Protein AF-A0A1H3YP25-F1 (afdb_monomer_lite)

Secondary structure (DSSP, 8-state):
----TT----------------EEEEEEEEEEESSHHHHHHHHHHHHHHHHHHHHHTT--TTTEEEEEEEEEEEEEEEEPTTS-EEEEEEEEEEEEEEEEEE---

Sequence (105 aa):
MIADKHTIQVKGIGRVSRTPDTIIIWMHVESCDTDYKRAVDSAAQQLNLIRANLGTIGFTKEDLKTTGFDIHARYDNIRQGDNTYKEVFIGYEVRHDLSLFSLRI

pLDDT: mean 87.81, std 10.49, range [41.38, 97.31]

Radius of gyration: 26.17 Å; chains: 1; bounding box: 56×62×62 Å

Organism: Selenomonas ruminantium (NCBI:txid971)

Foldseek 3Di:
DDDDPPDDDDDDDDDDDDDDQKDKDKDKQKAWDQDPVVRVVVSVVVVVVVQVVCVVVPDDPVQKDFPDKDKDFDWDWDQDPVRHTDTDTHGIMIMTMMMGMDSHD

Structure (mmCIF, N/CA/C/O backbone):
data_AF-A0A1H3YP25-F1
#
_entry.id   AF-A0A1H3YP25-F1
#
loop_
_atom_site.group_PDB
_atom_site.id
_atom_site.type_symbol
_atom_site.label_atom_id
_atom_site.label_alt_id
_atom_site.label_comp_id
_atom_site.label_asym_id
_atom_site.label_entity_id
_atom_site.label_seq_id
_atom_site.pdbx_PDB_ins_code
_atom_site.Cartn_x
_atom_site.Cartn_y
_atom_site.Cartn_z
_atom_site.occupancy
_atom_site.B_iso_or_equiv
_atom_site.auth_seq_id
_atom_site.auth_comp_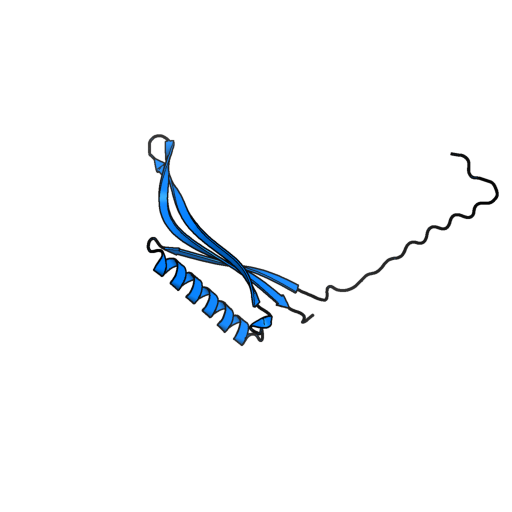id
_atom_site.auth_asym_id
_atom_site.auth_atom_id
_atom_site.pdbx_PDB_model_num
ATOM 1 N N . MET A 1 1 ? -8.141 45.235 36.465 1.00 41.38 1 MET A N 1
ATOM 2 C CA . MET A 1 1 ? -9.389 44.446 36.426 1.00 41.38 1 MET A CA 1
ATOM 3 C C . MET A 1 1 ? -9.941 44.424 37.837 1.00 41.38 1 MET A C 1
ATOM 5 O O . MET A 1 1 ? -9.241 43.966 38.729 1.00 41.38 1 MET A O 1
ATOM 9 N N . ILE A 1 2 ? -11.103 45.035 38.050 1.00 48.38 2 ILE A N 1
ATOM 10 C CA . ILE A 1 2 ? -11.751 45.165 39.360 1.00 48.38 2 ILE A CA 1
ATOM 11 C C . ILE A 1 2 ? -12.925 44.185 39.351 1.00 48.38 2 ILE A C 1
ATOM 13 O O . ILE A 1 2 ? -13.694 44.178 38.394 1.00 48.38 2 ILE A O 1
ATOM 17 N N . ALA A 1 3 ? -13.016 43.319 40.358 1.00 58.44 3 ALA A N 1
ATOM 18 C CA . ALA A 1 3 ? -14.136 42.399 40.510 1.00 58.44 3 ALA A CA 1
ATOM 19 C C . ALA A 1 3 ? -15.362 43.165 41.035 1.00 58.44 3 ALA A C 1
ATOM 21 O O . ALA A 1 3 ? -15.289 43.797 42.090 1.00 58.44 3 ALA A O 1
ATOM 22 N N . ASP A 1 4 ? -16.468 43.118 40.293 1.00 64.31 4 ASP A N 1
ATOM 23 C CA . ASP A 1 4 ? -17.745 43.727 40.671 1.00 64.31 4 ASP A CA 1
ATOM 24 C C . ASP A 1 4 ? -18.398 42.989 41.853 1.00 64.31 4 ASP A C 1
ATOM 26 O O . ASP A 1 4 ? -18.403 41.756 41.913 1.00 64.31 4 ASP A O 1
ATOM 30 N N . LYS A 1 5 ? -18.985 43.743 42.792 1.00 66.56 5 LYS A N 1
ATOM 31 C CA . LYS A 1 5 ? -19.372 43.296 44.152 1.00 66.56 5 LYS A CA 1
ATOM 32 C C . LYS A 1 5 ? -20.555 42.307 44.213 1.00 66.56 5 LYS A C 1
ATOM 34 O O . LYS A 1 5 ? -20.923 41.865 45.300 1.00 66.56 5 LYS A O 1
ATOM 39 N N . HIS A 1 6 ? -21.127 41.937 43.065 1.00 80.50 6 HIS A N 1
ATOM 40 C CA . HIS A 1 6 ? -22.285 41.041 42.935 1.00 80.50 6 HIS A CA 1
ATOM 41 C C . HIS A 1 6 ? -22.105 39.970 41.843 1.00 80.50 6 HIS A C 1
ATOM 43 O O . HIS A 1 6 ? -23.059 39.627 41.152 1.00 80.50 6 HIS A O 1
ATOM 49 N N . THR A 1 7 ? -20.892 39.433 41.665 1.00 77.75 7 THR A N 1
ATOM 50 C CA . THR A 1 7 ? -20.633 38.390 40.654 1.00 77.75 7 THR A CA 1
ATOM 51 C C . THR A 1 7 ? -20.099 37.115 41.298 1.00 77.75 7 THR A C 1
ATOM 53 O O . THR A 1 7 ? -19.051 37.129 41.939 1.00 77.75 7 THR A O 1
ATOM 56 N N . ILE A 1 8 ? -20.795 35.995 41.095 1.00 79.25 8 ILE A N 1
ATOM 57 C CA . ILE A 1 8 ? -20.306 34.660 41.457 1.00 79.25 8 ILE A CA 1
ATOM 58 C C . ILE A 1 8 ? -19.699 34.038 40.201 1.00 79.25 8 ILE A C 1
ATOM 60 O O . ILE A 1 8 ? -20.390 33.850 39.202 1.00 79.25 8 ILE A O 1
ATOM 64 N N . GLN A 1 9 ? -18.407 33.719 40.247 1.00 79.38 9 GLN A N 1
ATOM 65 C CA . GLN A 1 9 ? -17.726 32.996 39.177 1.00 79.38 9 GLN A CA 1
ATOM 66 C C . GLN A 1 9 ? -17.504 31.548 39.595 1.00 79.38 9 GLN A C 1
ATOM 68 O O . GLN A 1 9 ? -16.890 31.270 40.623 1.00 79.38 9 GLN A O 1
ATOM 73 N N . VAL A 1 10 ? -17.998 30.626 38.775 1.00 84.25 10 VAL A N 1
ATOM 74 C CA . VAL A 1 10 ? -17.836 29.188 38.979 1.00 84.25 10 VAL A CA 1
ATOM 75 C C . VAL A 1 10 ? -16.923 28.648 37.890 1.00 84.25 10 VAL A C 1
ATOM 77 O O . VAL A 1 10 ? -17.142 28.894 36.706 1.00 84.25 10 VAL A O 1
ATOM 80 N N . LYS A 1 11 ? -15.911 27.875 38.288 1.00 81.50 11 LYS A N 1
ATOM 81 C CA . LYS A 1 11 ? -15.076 27.105 37.367 1.00 81.50 11 LYS A CA 1
ATOM 82 C C . LYS A 1 11 ? -15.448 25.631 37.478 1.00 81.50 11 LYS A C 1
ATOM 84 O O . LYS A 1 11 ? -15.046 24.960 38.423 1.00 81.50 11 LYS A O 1
ATOM 89 N N . GLY A 1 12 ? -16.209 25.133 36.510 1.00 83.94 12 GLY A N 1
ATOM 90 C CA . GLY A 1 12 ? -16.434 23.699 36.345 1.00 83.94 12 GLY A CA 1
ATOM 91 C C . GLY A 1 12 ? -15.257 23.063 35.607 1.00 83.94 12 GLY A C 1
ATOM 92 O O . GLY A 1 12 ? -14.887 23.527 34.532 1.00 83.94 12 GLY A O 1
ATOM 93 N N . ILE A 1 13 ? -14.660 22.013 36.172 1.00 85.94 13 ILE A N 1
ATOM 94 C CA . ILE A 1 13 ? -13.648 21.196 35.491 1.00 85.94 13 ILE A CA 1
ATOM 95 C C . ILE A 1 13 ? -14.207 19.780 35.377 1.00 85.94 13 ILE A C 1
ATOM 97 O O . ILE A 1 13 ? -14.347 19.083 36.379 1.00 85.94 13 ILE A O 1
ATOM 101 N N . GLY A 1 14 ? -14.533 19.365 34.155 1.00 84.50 14 GLY A N 1
ATOM 102 C CA . GLY A 1 14 ? -14.911 17.989 33.841 1.00 84.50 14 GLY A CA 1
ATOM 103 C C . GLY A 1 14 ? -13.692 17.188 33.393 1.00 84.50 14 GLY A C 1
ATOM 104 O O . GLY A 1 14 ? -12.884 17.678 32.606 1.00 84.50 14 GLY A O 1
ATOM 105 N N . ARG A 1 15 ? -13.561 15.951 33.878 1.00 84.31 15 ARG A N 1
ATOM 106 C CA . ARG A 1 15 ? -12.540 15.001 33.425 1.00 84.31 15 ARG A CA 1
ATOM 107 C C . ARG A 1 15 ? -13.225 13.718 32.982 1.00 84.31 15 ARG A C 1
ATOM 109 O O . ARG A 1 15 ? -13.975 13.130 33.753 1.00 84.31 15 ARG A O 1
ATOM 116 N N . VAL A 1 16 ? -12.943 13.288 31.758 1.00 86.25 16 VAL A N 1
ATOM 117 C CA . VAL A 1 16 ? -13.430 12.023 31.197 1.00 86.25 16 VAL A CA 1
ATOM 118 C C . VAL A 1 16 ? -12.223 11.175 30.824 1.00 86.25 16 VAL A C 1
ATOM 120 O O . VAL A 1 16 ? -11.227 11.691 30.321 1.00 86.25 16 VAL A O 1
ATOM 123 N N . SER A 1 17 ? -12.306 9.880 31.114 1.00 86.75 17 SER A N 1
ATOM 124 C CA . SER A 1 17 ? -11.317 8.876 30.731 1.00 86.75 17 SER A CA 1
ATOM 125 C C . SER A 1 17 ? -12.054 7.665 30.173 1.00 86.75 17 SER A C 1
ATOM 127 O O . SER A 1 17 ? -13.063 7.250 30.745 1.00 86.75 17 SER A O 1
ATOM 129 N N . ARG A 1 18 ? -11.559 7.108 29.067 1.00 85.06 18 ARG A N 1
ATOM 130 C CA . ARG A 1 18 ? -12.050 5.866 28.465 1.00 85.06 18 ARG A CA 1
ATOM 131 C C . ARG A 1 18 ? -10.864 5.101 27.893 1.00 85.06 18 ARG A C 1
ATOM 133 O O . ARG A 1 18 ? -9.912 5.711 27.409 1.00 85.06 18 ARG A O 1
ATOM 140 N N . THR A 1 19 ? -10.923 3.778 27.948 1.00 84.31 19 THR A N 1
ATOM 141 C CA . THR A 1 19 ? -10.004 2.926 27.194 1.00 84.31 19 THR A CA 1
ATOM 142 C C . THR A 1 19 ? -10.260 3.108 25.694 1.00 84.31 19 THR A C 1
ATOM 144 O O . THR A 1 19 ? -11.427 3.218 25.305 1.00 84.31 19 THR A O 1
ATOM 147 N N . PRO A 1 20 ? -9.213 3.162 24.848 1.00 82.81 20 PRO A N 1
ATOM 148 C CA . PRO A 1 20 ? -9.389 3.125 23.401 1.00 82.81 20 PRO A CA 1
ATOM 149 C C . PRO A 1 20 ? -10.226 1.907 23.002 1.00 82.81 20 PRO A C 1
ATOM 151 O O . PRO A 1 20 ? -9.999 0.815 23.513 1.00 82.81 20 PRO A O 1
ATOM 154 N N . ASP A 1 21 ? -11.193 2.111 22.117 1.00 85.00 21 ASP A N 1
ATOM 155 C CA . ASP A 1 21 ? -12.160 1.097 21.674 1.00 85.00 21 ASP A CA 1
ATOM 156 C C . ASP A 1 21 ? -11.941 0.669 20.212 1.00 85.00 21 ASP A C 1
ATOM 158 O O . ASP A 1 21 ? -12.667 -0.172 19.690 1.00 85.00 21 ASP A O 1
ATOM 162 N N . THR A 1 22 ? -10.939 1.248 19.540 1.00 82.62 22 THR A N 1
ATOM 163 C CA . THR A 1 22 ? -10.668 1.025 18.117 1.00 82.62 22 THR A CA 1
ATOM 164 C C . THR A 1 22 ? -9.165 1.029 17.842 1.00 82.62 22 THR A C 1
ATOM 166 O O . THR A 1 22 ? -8.443 1.907 18.319 1.00 82.62 22 THR A O 1
ATOM 169 N N . ILE A 1 23 ? -8.700 0.091 17.011 1.00 85.75 23 ILE A N 1
ATOM 170 C CA . ILE A 1 23 ? -7.360 0.113 16.405 1.00 85.75 23 ILE A CA 1
ATOM 171 C C . ILE A 1 23 ? -7.505 0.270 14.889 1.00 85.75 23 ILE A C 1
ATOM 173 O O . ILE A 1 23 ? -8.319 -0.406 14.258 1.00 85.75 23 ILE A O 1
ATOM 177 N N . ILE A 1 24 ? -6.681 1.142 14.305 1.00 89.44 24 ILE A N 1
ATOM 178 C CA . ILE A 1 24 ? -6.535 1.296 12.854 1.00 89.44 24 ILE A CA 1
ATOM 179 C C . ILE A 1 24 ? -5.072 1.044 12.501 1.00 89.44 24 ILE A C 1
ATOM 181 O O . ILE A 1 24 ? -4.185 1.701 13.046 1.00 89.44 24 ILE A O 1
ATOM 185 N N . ILE A 1 25 ? -4.823 0.108 11.587 1.00 90.69 25 ILE A N 1
ATOM 186 C CA . ILE A 1 25 ? -3.480 -0.193 11.081 1.00 90.69 25 ILE A CA 1
ATOM 187 C C . ILE A 1 25 ? -3.370 0.326 9.652 1.00 90.69 25 ILE A C 1
ATOM 189 O O . ILE A 1 25 ? -4.170 -0.044 8.796 1.00 90.69 25 ILE A O 1
ATOM 193 N N . TRP A 1 26 ? -2.361 1.153 9.397 1.00 92.31 26 TRP A N 1
ATOM 194 C CA . TRP A 1 26 ? -2.019 1.647 8.066 1.00 92.31 26 TRP A CA 1
ATOM 195 C C . TRP A 1 26 ? -0.869 0.824 7.498 1.00 92.31 26 TRP A C 1
ATOM 197 O O . TRP A 1 26 ? 0.128 0.596 8.182 1.00 92.31 26 TRP A O 1
ATOM 207 N N . MET A 1 27 ? -1.001 0.379 6.256 1.00 93.00 27 MET A N 1
ATOM 208 C CA . MET A 1 27 ? 0.028 -0.393 5.561 1.00 93.00 27 MET A CA 1
ATOM 209 C C . MET A 1 27 ? 0.025 -0.036 4.078 1.00 93.00 27 MET A C 1
ATOM 211 O O . MET A 1 27 ? -0.980 0.440 3.560 1.00 93.00 27 MET A O 1
ATOM 215 N N . HIS A 1 28 ? 1.136 -0.273 3.393 1.00 92.88 28 HIS A N 1
ATOM 216 C CA . HIS A 1 28 ? 1.213 -0.132 1.945 1.00 92.88 28 HIS A CA 1
ATOM 217 C C . HIS A 1 28 ? 1.813 -1.390 1.325 1.00 92.88 28 HIS A C 1
ATOM 219 O O . HIS A 1 28 ? 2.598 -2.096 1.958 1.00 92.88 28 HIS A O 1
ATOM 225 N N . VAL A 1 29 ? 1.399 -1.676 0.096 1.00 93.56 29 VAL A N 1
ATOM 226 C CA . VAL A 1 29 ? 1.940 -2.741 -0.750 1.00 93.56 29 VAL A CA 1
ATOM 227 C C . VAL A 1 29 ? 2.621 -2.072 -1.923 1.00 93.56 29 VAL A C 1
ATOM 229 O O . VAL A 1 29 ? 1.983 -1.276 -2.610 1.00 93.56 29 VAL A O 1
ATOM 232 N N . GLU A 1 30 ? 3.888 -2.396 -2.142 1.00 94.62 30 GLU A N 1
ATOM 233 C CA . GLU A 1 30 ? 4.701 -1.810 -3.200 1.00 94.62 30 GLU A CA 1
ATOM 234 C C . GLU A 1 30 ? 5.309 -2.902 -4.077 1.00 94.62 30 GLU A C 1
ATOM 236 O O . GLU A 1 30 ? 5.756 -3.949 -3.604 1.00 94.62 30 GLU A O 1
ATOM 241 N N . SER A 1 31 ? 5.351 -2.645 -5.378 1.00 96.00 31 SER A N 1
ATOM 242 C CA . SER A 1 31 ? 6.076 -3.478 -6.334 1.00 96.00 31 SER A CA 1
ATOM 243 C C . SER A 1 31 ? 6.707 -2.607 -7.405 1.00 96.00 31 SER A C 1
ATOM 245 O O . SER A 1 31 ? 6.076 -1.651 -7.849 1.00 96.00 31 SER A O 1
ATOM 247 N N . CYS A 1 32 ? 7.901 -2.968 -7.862 1.00 95.75 32 CYS A N 1
ATOM 248 C CA . CYS A 1 32 ? 8.591 -2.262 -8.931 1.00 95.75 32 CYS A CA 1
ATOM 249 C C . CYS A 1 32 ? 9.031 -3.249 -10.013 1.00 95.75 32 CYS A C 1
ATOM 251 O O . CYS A 1 32 ? 9.668 -4.256 -9.703 1.00 95.75 32 CYS A O 1
ATOM 253 N N . ASP A 1 33 ? 8.715 -2.948 -11.270 1.00 97.19 33 ASP A N 1
ATOM 254 C CA . ASP A 1 33 ? 9.210 -3.687 -12.436 1.00 97.19 33 ASP A CA 1
ATOM 255 C C . ASP A 1 33 ? 9.412 -2.727 -13.615 1.00 97.19 33 ASP A C 1
ATOM 257 O O . ASP A 1 33 ? 8.680 -1.753 -13.787 1.00 97.19 33 ASP A O 1
ATOM 261 N N . THR A 1 34 ? 10.418 -2.994 -14.443 1.00 95.88 34 THR A N 1
ATOM 262 C CA . THR A 1 34 ? 10.643 -2.287 -15.712 1.00 95.88 34 THR A CA 1
ATOM 263 C C . THR A 1 34 ? 9.480 -2.426 -16.696 1.00 95.88 34 THR A C 1
ATOM 265 O O . THR A 1 34 ? 9.239 -1.521 -17.493 1.00 95.88 34 THR A O 1
ATOM 268 N N . ASP A 1 35 ? 8.749 -3.541 -16.637 1.00 96.56 35 ASP A N 1
ATOM 269 C CA . ASP A 1 35 ? 7.512 -3.768 -17.369 1.00 96.56 35 ASP A CA 1
ATOM 270 C C . ASP A 1 35 ? 6.324 -3.309 -16.516 1.00 96.56 35 ASP A C 1
ATOM 272 O O . ASP A 1 35 ? 6.032 -3.857 -15.451 1.00 96.56 35 ASP A O 1
ATOM 276 N N . TYR A 1 36 ? 5.609 -2.306 -17.021 1.00 94.56 36 TYR A N 1
ATOM 277 C CA . TYR A 1 36 ? 4.452 -1.717 -16.352 1.00 94.56 36 TYR A CA 1
ATOM 278 C C . TYR A 1 36 ? 3.404 -2.759 -15.941 1.00 94.56 36 TYR A C 1
ATOM 280 O O . TYR A 1 36 ? 2.881 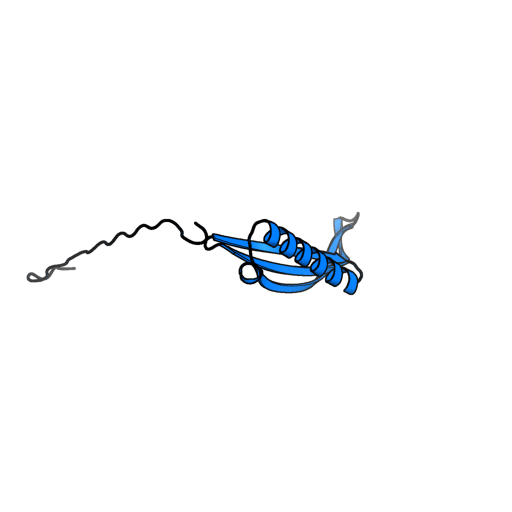-2.724 -14.827 1.00 94.56 36 TYR A O 1
ATOM 288 N N . LYS A 1 37 ? 3.084 -3.701 -16.835 1.00 95.81 37 LYS A N 1
ATOM 289 C CA . LYS A 1 37 ? 2.045 -4.695 -16.576 1.00 95.81 37 LYS A CA 1
ATOM 290 C C . LYS A 1 37 ? 2.489 -5.660 -15.485 1.00 95.81 37 LYS A C 1
ATOM 292 O O . LYS A 1 37 ? 1.695 -5.975 -14.605 1.00 95.81 37 LYS A O 1
ATOM 297 N N . ARG A 1 38 ? 3.755 -6.082 -15.503 1.00 96.88 38 ARG A N 1
ATOM 298 C CA . ARG A 1 38 ? 4.305 -6.940 -14.444 1.00 96.88 38 ARG A CA 1
ATOM 299 C C . ARG A 1 38 ? 4.305 -6.255 -13.086 1.00 96.88 38 ARG A C 1
ATOM 301 O O . ARG A 1 38 ? 3.982 -6.915 -12.101 1.00 96.88 38 ARG A O 1
ATOM 308 N N . ALA A 1 39 ? 4.608 -4.958 -13.031 1.00 96.00 39 ALA A N 1
ATOM 309 C CA . ALA A 1 39 ? 4.519 -4.192 -11.792 1.00 96.00 39 ALA A CA 1
ATOM 310 C C . ALA A 1 39 ? 3.081 -4.226 -11.242 1.00 96.00 39 ALA A C 1
ATOM 312 O O . ALA A 1 39 ? 2.856 -4.631 -10.106 1.00 96.00 39 ALA A O 1
ATOM 313 N N . VAL A 1 40 ? 2.084 -3.917 -12.076 1.00 94.75 40 VAL A N 1
ATOM 314 C CA . VAL A 1 40 ? 0.669 -3.936 -11.662 1.00 94.75 40 VAL A CA 1
ATOM 315 C C . VAL A 1 40 ? 0.213 -5.334 -11.234 1.00 94.75 40 VAL A C 1
ATOM 317 O O . VAL A 1 40 ? -0.417 -5.484 -10.185 1.00 94.75 40 VAL A O 1
ATOM 320 N N . ASP A 1 41 ? 0.555 -6.364 -12.007 1.00 96.44 41 ASP A N 1
ATOM 321 C CA . ASP A 1 41 ? 0.175 -7.745 -11.710 1.00 96.44 41 ASP A CA 1
ATOM 322 C C . ASP A 1 41 ? 0.819 -8.231 -10.395 1.00 96.44 41 ASP A C 1
ATOM 324 O O . ASP A 1 41 ? 0.159 -8.897 -9.594 1.00 96.44 41 ASP A O 1
ATOM 328 N N . SER A 1 42 ? 2.075 -7.853 -10.128 1.00 95.88 42 SER A N 1
ATOM 329 C CA . SER A 1 42 ? 2.789 -8.179 -8.885 1.00 95.88 42 SER A CA 1
ATOM 330 C C . SER A 1 42 ? 2.145 -7.517 -7.666 1.00 95.88 42 SER A C 1
ATOM 332 O O . SER A 1 42 ? 1.821 -8.203 -6.692 1.00 95.88 42 SER A O 1
ATOM 334 N N . ALA A 1 43 ? 1.867 -6.210 -7.728 1.00 94.38 43 ALA A N 1
ATOM 335 C CA . ALA A 1 43 ? 1.148 -5.498 -6.672 1.00 94.38 43 ALA A CA 1
ATOM 336 C C . ALA A 1 43 ? -0.223 -6.130 -6.379 1.00 94.38 43 ALA A C 1
ATOM 338 O O . ALA A 1 43 ? -0.576 -6.359 -5.217 1.00 94.38 43 ALA A O 1
ATOM 339 N N . ALA A 1 44 ? -0.981 -6.482 -7.422 1.00 93.25 44 ALA A N 1
ATOM 340 C CA . ALA A 1 44 ? -2.284 -7.125 -7.277 1.00 93.25 44 ALA A CA 1
ATOM 341 C C . ALA A 1 44 ? -2.182 -8.516 -6.624 1.00 93.25 44 ALA A C 1
ATOM 343 O O . ALA A 1 44 ? -3.005 -8.868 -5.773 1.00 93.25 44 ALA A O 1
ATOM 344 N N . GLN A 1 45 ? -1.168 -9.309 -6.983 1.00 95.88 45 GLN A N 1
ATOM 345 C CA . GLN A 1 45 ? -0.906 -10.607 -6.356 1.00 95.88 45 GLN A CA 1
ATOM 346 C C . GLN A 1 45 ? -0.568 -10.459 -4.870 1.00 95.88 45 GLN A C 1
ATOM 348 O O . GLN A 1 45 ? -1.165 -11.147 -4.039 1.00 95.88 45 GLN A O 1
ATOM 353 N N . GLN A 1 46 ? 0.326 -9.533 -4.518 1.00 94.00 46 GLN A N 1
ATOM 354 C CA . GLN A 1 46 ? 0.690 -9.261 -3.125 1.00 94.00 46 GLN A CA 1
ATOM 355 C C . GLN A 1 46 ? -0.519 -8.799 -2.299 1.00 94.00 46 GLN A C 1
ATOM 357 O O . GLN A 1 46 ? -0.755 -9.305 -1.199 1.00 94.00 46 GLN A O 1
ATOM 362 N N . LEU A 1 47 ? -1.347 -7.908 -2.853 1.00 92.50 47 LEU A N 1
ATOM 363 C CA . LEU A 1 47 ? -2.586 -7.461 -2.217 1.00 92.50 47 LEU A CA 1
ATOM 364 C C . LEU A 1 47 ? -3.557 -8.626 -1.966 1.00 92.50 47 LEU A C 1
ATOM 366 O O . LEU A 1 47 ? -4.176 -8.708 -0.902 1.00 92.50 47 LEU A O 1
ATOM 370 N N . ASN A 1 48 ? -3.686 -9.547 -2.923 1.00 92.44 48 ASN A N 1
ATOM 371 C CA . ASN A 1 48 ? -4.531 -10.729 -2.768 1.00 92.44 48 ASN A CA 1
ATOM 372 C C . ASN A 1 48 ? -4.001 -11.689 -1.694 1.00 92.44 48 ASN A C 1
ATOM 374 O O . ASN A 1 48 ? -4.805 -12.235 -0.937 1.00 92.44 48 ASN A O 1
ATOM 378 N N . LEU A 1 49 ? -2.680 -11.852 -1.573 1.00 93.06 49 LEU A N 1
ATOM 379 C CA . LEU A 1 49 ? -2.071 -12.644 -0.499 1.00 93.06 49 LEU A CA 1
ATOM 380 C C . LEU A 1 49 ? -2.350 -12.036 0.877 1.00 93.06 49 LEU A C 1
ATOM 382 O O . LEU A 1 49 ? -2.737 -12.756 1.795 1.00 93.06 49 LEU A O 1
ATOM 386 N N . ILE A 1 50 ? -2.232 -10.712 1.017 1.00 91.50 50 ILE A N 1
ATOM 387 C CA . ILE A 1 50 ? -2.574 -10.014 2.264 1.00 91.50 50 ILE A CA 1
ATOM 388 C C . ILE A 1 50 ? -4.047 -10.229 2.609 1.00 91.50 50 ILE A C 1
ATOM 390 O O . ILE A 1 50 ? -4.361 -10.615 3.731 1.00 91.50 50 ILE A O 1
ATOM 394 N N . ARG A 1 51 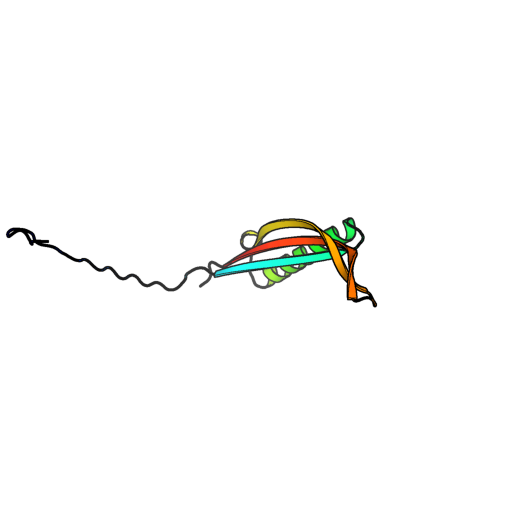? -4.955 -10.058 1.643 1.00 89.94 51 ARG A N 1
ATOM 395 C CA . ARG A 1 51 ? -6.393 -10.307 1.843 1.00 89.94 51 ARG A CA 1
ATOM 396 C C . ARG A 1 51 ? -6.678 -11.743 2.280 1.00 89.94 51 ARG A C 1
ATOM 398 O O . ARG A 1 51 ? -7.475 -11.946 3.191 1.00 89.94 51 ARG A O 1
ATOM 405 N N . ALA A 1 52 ? -6.031 -12.724 1.655 1.00 91.38 52 ALA A N 1
ATOM 406 C CA . ALA A 1 52 ? -6.192 -14.129 2.012 1.00 91.38 52 ALA A CA 1
ATOM 407 C C . ALA A 1 52 ? -5.695 -14.407 3.440 1.00 91.38 52 ALA A C 1
ATOM 409 O O . ALA A 1 52 ? -6.420 -15.008 4.230 1.00 91.38 52 ALA A O 1
ATOM 410 N N . ASN A 1 53 ? -4.507 -13.910 3.792 1.00 91.69 53 ASN A N 1
ATOM 411 C CA . ASN A 1 53 ? -3.906 -14.101 5.113 1.00 91.69 53 ASN A CA 1
ATOM 412 C C . ASN A 1 53 ? -4.681 -13.383 6.225 1.00 91.69 53 ASN A C 1
ATOM 414 O O . ASN A 1 53 ? -4.837 -13.925 7.311 1.00 91.69 53 ASN A O 1
ATOM 418 N N . LEU A 1 54 ? -5.210 -12.186 5.967 1.00 90.19 54 LEU A N 1
ATOM 419 C CA . LEU A 1 54 ? -6.079 -11.493 6.921 1.00 90.19 54 LEU A CA 1
ATOM 420 C C . LEU A 1 54 ? -7.401 -12.253 7.130 1.00 90.19 54 LEU A C 1
ATOM 422 O O . LEU A 1 54 ? -7.899 -12.329 8.253 1.00 90.19 54 LEU A O 1
ATOM 426 N N . GLY A 1 55 ? -7.912 -12.894 6.074 1.00 88.69 55 GLY A N 1
ATOM 427 C CA . GLY A 1 55 ? -9.063 -13.791 6.148 1.00 88.69 55 GLY A CA 1
ATOM 428 C C . GLY A 1 55 ? -8.866 -14.970 7.104 1.00 88.69 55 GLY A C 1
ATOM 429 O O . GLY A 1 55 ? -9.788 -15.320 7.839 1.00 88.69 55 GLY A O 1
ATOM 430 N N . THR A 1 56 ? -7.669 -15.566 7.151 1.00 90.25 56 THR A N 1
ATOM 431 C CA . THR A 1 56 ? -7.404 -16.733 8.018 1.00 90.25 56 THR A CA 1
ATOM 432 C C . THR A 1 56 ? -7.356 -16.385 9.504 1.00 90.25 56 THR A C 1
ATOM 434 O O . THR A 1 56 ? -7.676 -17.230 10.337 1.00 90.25 56 THR A O 1
ATOM 437 N N . ILE A 1 57 ? -7.011 -15.142 9.845 1.00 89.25 57 ILE A N 1
ATOM 438 C CA . ILE A 1 57 ? -6.989 -14.639 11.228 1.00 89.25 57 ILE A CA 1
ATOM 439 C C . ILE A 1 57 ? -8.310 -13.968 11.647 1.00 89.25 57 ILE A C 1
ATOM 441 O O . ILE A 1 57 ? -8.410 -13.429 12.748 1.00 89.25 57 ILE A O 1
ATOM 445 N N . GLY A 1 58 ? -9.344 -14.037 10.800 1.00 87.00 58 GLY A N 1
ATOM 446 C CA . GLY A 1 58 ? -10.707 -13.624 11.136 1.00 87.00 58 GLY A CA 1
ATOM 447 C C . GLY A 1 58 ? -11.059 -12.173 10.809 1.00 87.00 58 GLY A C 1
ATOM 448 O O . GLY A 1 58 ? -12.102 -11.709 11.275 1.00 87.00 58 GLY A O 1
ATOM 449 N N . PHE A 1 59 ? -10.234 -11.474 10.022 1.00 88.38 59 PHE A N 1
ATOM 450 C CA . PHE A 1 59 ? -10.639 -10.219 9.391 1.00 88.38 59 PHE A CA 1
ATOM 451 C C . PHE A 1 59 ? -11.435 -10.498 8.122 1.00 88.38 59 PHE A C 1
ATOM 453 O O . PHE A 1 59 ? -11.170 -11.432 7.366 1.00 88.38 59 PHE A O 1
ATOM 460 N N . THR A 1 60 ? -12.425 -9.659 7.885 1.00 86.12 60 THR A N 1
ATOM 461 C CA . THR A 1 60 ? -13.300 -9.716 6.723 1.00 86.12 60 THR A CA 1
ATOM 462 C C . THR A 1 60 ? -12.807 -8.773 5.627 1.00 86.12 60 THR A C 1
ATOM 464 O O . THR A 1 60 ? -11.875 -7.986 5.819 1.00 86.12 60 THR A O 1
ATOM 467 N N . LYS A 1 61 ? -13.417 -8.838 4.438 1.00 81.94 61 LYS A N 1
ATOM 468 C CA . LYS A 1 61 ? -13.074 -7.902 3.354 1.00 81.94 61 LYS A CA 1
ATOM 469 C C . LYS A 1 61 ? -13.455 -6.468 3.710 1.00 81.94 61 LYS A C 1
ATOM 471 O O . LYS A 1 61 ? -12.833 -5.539 3.212 1.00 81.94 61 LYS A O 1
ATOM 476 N N . GLU A 1 62 ? -14.466 -6.299 4.550 1.00 84.75 62 GLU A N 1
ATOM 477 C CA . GLU A 1 62 ? -14.988 -5.017 5.003 1.00 84.75 62 GLU A CA 1
ATOM 478 C C . GLU A 1 62 ? -14.021 -4.308 5.967 1.00 84.75 62 GLU A C 1
ATOM 480 O O . GLU A 1 62 ? -13.999 -3.074 6.021 1.00 84.75 62 GLU A O 1
ATOM 485 N N . ASP A 1 63 ? -13.191 -5.080 6.678 1.00 88.06 63 ASP A N 1
ATOM 486 C CA . ASP A 1 63 ? -12.204 -4.562 7.629 1.00 88.06 63 ASP A CA 1
ATOM 487 C C . ASP A 1 63 ? -10.990 -3.937 6.921 1.00 88.06 63 ASP A C 1
ATOM 489 O O . ASP A 1 63 ? -10.411 -2.978 7.435 1.00 88.06 63 ASP A O 1
ATOM 493 N N . LEU A 1 64 ? -10.613 -4.442 5.737 1.00 90.81 64 LEU A N 1
ATOM 494 C CA . LEU A 1 64 ? -9.468 -3.963 4.956 1.00 90.81 64 LEU A CA 1
ATOM 495 C C . LEU A 1 64 ? -9.910 -3.051 3.804 1.00 90.81 64 LEU A C 1
ATOM 497 O O . LEU A 1 64 ? -10.451 -3.504 2.795 1.00 90.81 64 LEU A O 1
ATOM 501 N N . LYS A 1 65 ? -9.576 -1.765 3.892 1.00 90.94 65 LYS A N 1
ATOM 502 C CA . LYS A 1 65 ? -9.902 -0.762 2.873 1.00 90.94 65 LYS A CA 1
ATOM 503 C C . LYS A 1 65 ? -8.660 -0.306 2.130 1.00 90.94 65 LYS A C 1
ATOM 505 O O . LYS A 1 65 ? -7.656 0.019 2.753 1.00 90.94 65 LYS A O 1
ATOM 510 N N . THR A 1 66 ? -8.754 -0.203 0.808 1.00 91.12 66 THR A N 1
ATOM 511 C CA . THR A 1 66 ? -7.751 0.491 -0.008 1.00 91.12 66 THR A CA 1
ATOM 512 C C . THR A 1 66 ? -8.023 1.989 0.043 1.00 91.12 66 THR A C 1
ATOM 514 O O . THR A 1 66 ? -9.108 2.433 -0.325 1.00 91.12 66 THR A O 1
ATOM 517 N N . THR A 1 67 ? -7.058 2.754 0.541 1.00 92.31 67 THR A N 1
ATOM 518 C CA . THR A 1 67 ? -7.154 4.206 0.741 1.00 92.31 67 THR A CA 1
ATOM 519 C C . THR A 1 67 ? -6.414 4.993 -0.328 1.00 92.31 67 THR A C 1
ATOM 521 O O . THR A 1 67 ? -6.705 6.169 -0.518 1.00 92.31 67 THR A O 1
ATOM 524 N N . GLY A 1 68 ? -5.480 4.354 -1.030 1.00 91.12 68 GLY A N 1
ATOM 525 C CA . GLY A 1 68 ? -4.681 4.977 -2.075 1.00 91.12 68 GLY A CA 1
ATOM 526 C C . GLY A 1 68 ? -4.219 3.953 -3.100 1.00 91.12 68 GLY A C 1
ATOM 527 O O . GLY A 1 68 ? -4.016 2.778 -2.784 1.00 91.12 68 GLY A O 1
ATOM 528 N N . PHE A 1 69 ? -4.090 4.409 -4.337 1.00 93.19 69 PHE A N 1
ATOM 529 C CA . PHE A 1 69 ? -3.458 3.671 -5.415 1.00 93.19 69 PHE A CA 1
ATOM 530 C C . PHE A 1 69 ? -2.684 4.657 -6.271 1.00 93.19 69 PHE A C 1
ATOM 532 O O . PHE A 1 69 ? -3.272 5.613 -6.777 1.00 93.19 69 PHE A O 1
ATOM 539 N N . ASP A 1 70 ? -1.391 4.409 -6.419 1.00 94.81 70 ASP A N 1
ATOM 540 C CA . ASP A 1 70 ? -0.497 5.245 -7.203 1.00 94.81 70 ASP A CA 1
ATOM 541 C C . ASP A 1 70 ? 0.423 4.378 -8.059 1.00 94.81 70 ASP A C 1
ATOM 543 O O . ASP A 1 70 ? 0.813 3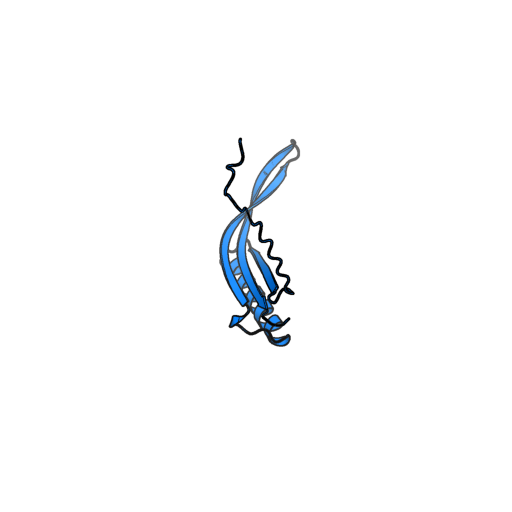.275 -7.663 1.00 94.81 70 ASP A O 1
ATOM 547 N N . ILE A 1 71 ? 0.744 4.878 -9.250 1.00 95.31 71 ILE A N 1
ATOM 548 C CA . ILE A 1 71 ? 1.772 4.298 -10.105 1.00 95.31 71 ILE A CA 1
ATOM 549 C C . ILE A 1 71 ? 2.644 5.428 -10.623 1.00 95.31 71 ILE A C 1
ATOM 551 O O . ILE A 1 71 ? 2.144 6.342 -11.281 1.00 95.31 71 ILE A O 1
ATOM 555 N N . HIS A 1 72 ? 3.951 5.315 -10.422 1.00 95.25 72 HIS A N 1
ATOM 556 C CA . HIS A 1 72 ? 4.903 6.296 -10.921 1.00 95.25 72 HIS A CA 1
ATOM 557 C C . HIS A 1 72 ? 6.165 5.639 -11.484 1.00 95.25 72 HIS A C 1
ATO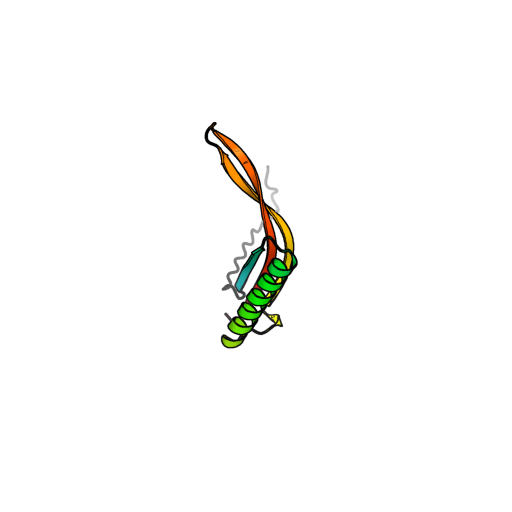M 559 O O . HIS A 1 72 ? 6.544 4.521 -11.134 1.00 95.25 72 HIS A O 1
ATOM 565 N N . ALA A 1 73 ? 6.819 6.339 -12.412 1.00 95.62 73 ALA A N 1
ATOM 566 C CA . ALA A 1 73 ? 8.133 5.943 -12.898 1.00 95.62 73 ALA A CA 1
ATOM 567 C C . ALA A 1 73 ? 9.167 6.200 -11.797 1.00 95.62 73 ALA A C 1
ATOM 569 O O . ALA A 1 73 ? 9.274 7.314 -11.283 1.00 95.62 73 ALA A O 1
ATOM 570 N N . ARG A 1 74 ? 9.933 5.169 -11.449 1.00 95.88 74 ARG A N 1
ATOM 571 C CA . ARG A 1 74 ? 10.975 5.212 -10.433 1.00 95.88 74 ARG A CA 1
ATOM 572 C C . ARG A 1 74 ? 12.343 5.335 -11.092 1.00 95.88 74 ARG A C 1
ATOM 574 O O . ARG A 1 74 ? 12.678 4.618 -12.041 1.00 95.88 74 ARG A O 1
ATOM 581 N N . TYR A 1 75 ? 13.136 6.246 -10.549 1.00 94.94 75 TYR A N 1
ATOM 582 C CA . TYR A 1 75 ? 14.509 6.508 -10.953 1.00 94.94 75 TYR A CA 1
ATOM 583 C C . TYR A 1 75 ? 15.423 6.316 -9.743 1.00 94.94 75 TYR A C 1
ATOM 585 O O . TYR A 1 75 ? 15.014 6.582 -8.613 1.00 94.94 75 TYR A O 1
ATOM 593 N N . ASP A 1 76 ? 16.644 5.847 -9.978 1.00 92.81 76 ASP A N 1
ATOM 594 C CA . ASP A 1 76 ? 17.681 5.744 -8.952 1.00 92.81 76 ASP A CA 1
ATOM 595 C C . ASP A 1 76 ? 18.862 6.657 -9.272 1.00 92.81 76 ASP A C 1
ATOM 597 O O . ASP A 1 76 ? 19.160 6.929 -10.438 1.00 92.81 76 ASP A O 1
ATOM 601 N N . ASN A 1 77 ? 19.549 7.108 -8.228 1.00 91.38 77 ASN A N 1
ATOM 602 C CA . ASN A 1 77 ? 20.695 7.996 -8.327 1.00 91.38 77 ASN A CA 1
ATOM 603 C C . ASN A 1 77 ? 21.991 7.195 -8.257 1.00 91.38 77 ASN A C 1
ATOM 605 O O . ASN A 1 77 ? 22.500 6.880 -7.181 1.00 91.38 77 ASN A O 1
ATOM 609 N N . ILE A 1 78 ? 22.571 6.909 -9.420 1.00 89.12 78 ILE A N 1
ATOM 610 C CA . ILE A 1 78 ? 23.837 6.182 -9.500 1.00 89.12 78 ILE A CA 1
ATOM 611 C C . ILE A 1 78 ? 24.993 7.181 -9.436 1.00 89.12 78 ILE A C 1
ATOM 613 O O . ILE A 1 78 ? 25.096 8.089 -10.266 1.00 89.12 78 ILE A O 1
ATOM 617 N N . ARG A 1 79 ? 25.879 7.002 -8.448 1.00 88.31 79 ARG A N 1
ATOM 618 C CA . ARG A 1 79 ? 27.099 7.805 -8.295 1.00 88.31 79 ARG A CA 1
ATOM 619 C C . ARG A 1 79 ? 28.122 7.424 -9.364 1.00 88.31 79 ARG A C 1
ATOM 621 O O . ARG A 1 79 ? 28.456 6.251 -9.517 1.00 88.31 79 ARG A O 1
ATOM 628 N N . GLN A 1 80 ? 28.649 8.422 -10.061 1.00 85.25 80 GLN A N 1
ATOM 629 C CA . GLN A 1 80 ? 29.737 8.271 -11.021 1.00 85.25 80 GLN A CA 1
ATOM 630 C C . GLN A 1 80 ? 31.094 8.594 -10.377 1.00 85.25 80 GLN A C 1
ATOM 632 O O . GLN A 1 80 ? 31.181 9.211 -9.311 1.00 85.25 80 GLN A O 1
ATOM 637 N N . GLY A 1 81 ? 32.175 8.136 -11.018 1.00 80.44 81 GLY A N 1
ATOM 638 C CA . GLY A 1 81 ? 33.546 8.247 -10.500 1.00 80.44 81 GLY A CA 1
ATOM 639 C C . GLY A 1 81 ? 34.067 9.681 -10.345 1.00 80.44 81 GLY A C 1
ATOM 640 O O . GLY A 1 81 ? 35.050 9.894 -9.644 1.00 80.44 81 GLY A O 1
ATOM 641 N N . ASP A 1 82 ? 33.396 10.661 -10.944 1.00 83.75 82 ASP A N 1
ATOM 642 C CA . ASP A 1 82 ? 33.701 12.096 -10.880 1.00 83.75 82 ASP A CA 1
ATOM 643 C C . ASP A 1 82 ? 32.901 12.840 -9.790 1.00 83.75 82 ASP A C 1
ATOM 645 O O . ASP A 1 82 ? 32.848 14.068 -9.779 1.00 83.75 82 ASP A O 1
ATOM 649 N N . ASN A 1 83 ? 32.289 12.106 -8.851 1.00 81.25 83 ASN A N 1
ATOM 650 C CA . ASN A 1 83 ? 31.437 12.648 -7.790 1.00 81.25 83 ASN A CA 1
ATOM 651 C C . ASN A 1 83 ? 30.128 13.291 -8.294 1.00 81.25 83 ASN A C 1
ATOM 653 O O . ASN A 1 83 ? 29.482 14.026 -7.544 1.00 81.25 83 ASN A O 1
ATOM 657 N N . THR A 1 84 ? 29.717 12.992 -9.530 1.00 87.50 84 THR A N 1
ATOM 658 C CA . THR A 1 84 ? 28.395 13.341 -10.061 1.00 87.50 84 THR A CA 1
ATOM 659 C C . THR A 1 84 ? 27.386 12.213 -9.835 1.00 87.50 84 THR A C 1
ATOM 661 O O . THR A 1 84 ? 27.749 11.058 -9.597 1.00 87.50 84 THR A O 1
ATOM 664 N N . TYR A 1 85 ? 26.096 12.549 -9.881 1.00 87.81 85 TYR A N 1
ATOM 665 C CA . TYR A 1 85 ? 24.990 11.595 -9.800 1.00 87.81 85 TYR A CA 1
ATOM 666 C C . TYR A 1 85 ? 24.207 11.633 -11.105 1.00 87.81 85 TYR A C 1
ATOM 668 O O . TYR A 1 85 ? 23.995 12.705 -11.675 1.00 87.81 85 TYR A O 1
ATOM 676 N N . LYS A 1 86 ? 23.769 10.465 -11.572 1.00 90.62 86 LYS A N 1
ATOM 677 C CA . LYS A 1 86 ? 22.872 10.349 -12.719 1.00 90.62 86 LYS A CA 1
ATOM 678 C C . LYS A 1 86 ? 21.614 9.602 -12.314 1.00 90.62 86 LYS A C 1
ATOM 680 O O . LYS A 1 86 ? 21.705 8.486 -11.805 1.00 90.62 86 LYS A O 1
ATOM 685 N N . GLU A 1 87 ? 20.470 10.201 -12.623 1.00 92.94 87 GLU A N 1
ATOM 686 C CA . GLU A 1 87 ? 19.175 9.538 -12.538 1.00 92.94 87 GLU A CA 1
ATOM 687 C C . GLU A 1 87 ? 19.055 8.500 -13.655 1.00 92.94 87 GLU A C 1
ATOM 689 O O . GLU A 1 87 ? 19.214 8.795 -14.846 1.00 92.94 87 GLU A O 1
ATOM 694 N N . VAL A 1 88 ? 18.798 7.258 -13.264 1.00 94.25 88 VAL A N 1
ATOM 695 C CA . VAL A 1 88 ? 18.593 6.133 -14.173 1.00 94.25 88 VAL A CA 1
ATOM 696 C C . VAL A 1 88 ? 17.214 5.560 -13.916 1.00 94.25 88 VAL A C 1
ATOM 698 O O . VAL A 1 88 ? 16.864 5.277 -12.776 1.00 94.25 88 VAL A O 1
ATOM 701 N N . PHE A 1 89 ? 16.425 5.397 -14.976 1.00 94.44 89 PHE A N 1
ATOM 702 C CA . PHE A 1 89 ? 15.124 4.742 -14.888 1.00 94.44 89 PHE A CA 1
ATOM 703 C C . PHE A 1 89 ? 15.306 3.289 -14.444 1.00 94.44 89 PHE A C 1
ATOM 705 O O . PHE A 1 89 ? 16.035 2.540 -15.097 1.00 94.44 89 PHE A O 1
ATOM 712 N N . ILE A 1 90 ? 14.640 2.901 -13.356 1.00 94.75 90 ILE A N 1
ATOM 713 C CA . ILE A 1 90 ? 14.719 1.540 -12.807 1.00 94.75 90 ILE A CA 1
ATOM 714 C C . ILE A 1 90 ? 13.405 0.762 -12.919 1.00 94.75 90 ILE A C 1
ATOM 716 O O . ILE A 1 90 ? 13.412 -0.457 -12.761 1.00 94.75 90 ILE A O 1
ATOM 720 N N . GLY A 1 91 ? 12.291 1.430 -13.229 1.00 96.38 91 GLY A N 1
ATOM 721 C CA . GLY A 1 91 ? 11.017 0.773 -13.510 1.00 96.38 91 GLY A CA 1
ATOM 722 C C . GLY A 1 91 ? 9.799 1.596 -13.120 1.00 96.38 91 GLY A C 1
ATOM 723 O O . GLY A 1 91 ? 9.897 2.781 -12.820 1.00 96.38 91 GLY A O 1
ATOM 724 N N . TYR A 1 92 ? 8.640 0.955 -13.141 1.00 97.31 92 TYR A N 1
ATOM 725 C CA . TYR A 1 92 ? 7.382 1.497 -12.652 1.00 97.31 92 TYR A CA 1
ATOM 726 C C . TYR A 1 92 ? 7.114 0.940 -11.263 1.00 97.31 92 TYR A C 1
ATOM 728 O O . TYR A 1 92 ? 7.049 -0.277 -11.088 1.00 97.31 92 TYR A O 1
ATOM 736 N N . GLU A 1 93 ? 6.953 1.828 -10.291 1.00 97.19 93 GLU A N 1
ATOM 737 C CA . GLU A 1 93 ? 6.533 1.481 -8.945 1.00 97.19 93 GLU A CA 1
ATOM 738 C C . GLU A 1 93 ? 5.018 1.615 -8.836 1.00 97.19 93 GLU A C 1
ATOM 740 O O . GLU A 1 93 ? 4.444 2.640 -9.196 1.00 97.19 93 GLU A O 1
ATOM 745 N N . VAL A 1 94 ? 4.378 0.560 -8.345 1.00 97.00 94 VAL A N 1
ATOM 746 C CA . VAL A 1 94 ? 2.952 0.512 -8.035 1.00 97.00 94 VAL A CA 1
ATOM 747 C C . VAL A 1 94 ? 2.813 0.455 -6.526 1.00 97.00 94 VAL A C 1
ATOM 749 O O . VAL A 1 94 ? 3.412 -0.417 -5.894 1.00 97.00 94 VAL A O 1
ATOM 752 N N . ARG A 1 95 ? 1.992 1.341 -5.966 1.00 95.81 95 ARG A N 1
ATOM 753 C CA . ARG A 1 95 ? 1.726 1.442 -4.535 1.00 95.81 95 ARG A CA 1
ATOM 754 C C . ARG A 1 95 ? 0.230 1.356 -4.251 1.00 95.81 95 ARG A C 1
ATOM 756 O O . ARG A 1 95 ? -0.564 2.108 -4.810 1.00 95.81 95 ARG A O 1
ATOM 763 N N . HIS A 1 96 ? -0.155 0.472 -3.335 1.00 95.00 96 HIS A N 1
ATOM 764 C CA . HIS A 1 96 ? -1.488 0.442 -2.734 1.00 95.00 96 HIS A CA 1
ATOM 765 C C . HIS A 1 96 ? -1.396 0.820 -1.262 1.00 95.00 96 HIS A C 1
ATOM 767 O O . HIS A 1 96 ? -0.798 0.077 -0.489 1.00 95.00 96 HIS A O 1
ATOM 773 N N . ASP A 1 97 ? -2.042 1.906 -0.851 1.00 95.00 97 ASP A N 1
ATOM 774 C CA . ASP A 1 97 ? -2.215 2.222 0.565 1.00 95.00 97 ASP A CA 1
ATOM 775 C C . ASP A 1 97 ? -3.481 1.540 1.091 1.00 95.00 97 ASP A C 1
ATOM 777 O O . ASP A 1 97 ? -4.541 1.561 0.455 1.00 95.00 97 ASP A O 1
ATOM 781 N N . LEU A 1 98 ? -3.367 0.918 2.259 1.00 94.31 98 LEU A N 1
ATOM 782 C CA . LEU A 1 98 ? -4.409 0.137 2.904 1.00 94.31 98 LEU A CA 1
ATOM 783 C C . LEU A 1 98 ? -4.598 0.591 4.355 1.00 94.31 98 LEU A C 1
ATOM 785 O O . LEU A 1 98 ? -3.648 0.940 5.058 1.00 94.31 98 LEU A O 1
ATOM 789 N N . SER A 1 99 ? -5.836 0.496 4.826 1.00 93.12 99 SER A N 1
ATOM 790 C CA . SER A 1 99 ? -6.204 0.656 6.230 1.00 93.12 99 SER A CA 1
ATOM 791 C C . SER A 1 99 ? -6.987 -0.564 6.700 1.00 93.12 99 SER A C 1
ATOM 793 O O . SER A 1 99 ? -7.900 -1.023 6.013 1.00 93.12 99 SER A O 1
ATOM 795 N N . LEU A 1 100 ? -6.622 -1.098 7.861 1.00 91.62 100 LEU A N 1
ATOM 796 C CA . LEU A 1 100 ? -7.316 -2.196 8.522 1.00 91.62 100 LEU A CA 1
ATOM 797 C C . LEU A 1 100 ? -7.988 -1.667 9.786 1.00 91.62 100 LEU A C 1
ATOM 799 O O . LEU A 1 100 ? -7.309 -1.158 10.681 1.00 91.62 100 LEU A O 1
ATOM 803 N N . PHE A 1 101 ? -9.307 -1.798 9.854 1.00 86.88 101 PHE A N 1
ATOM 804 C CA . 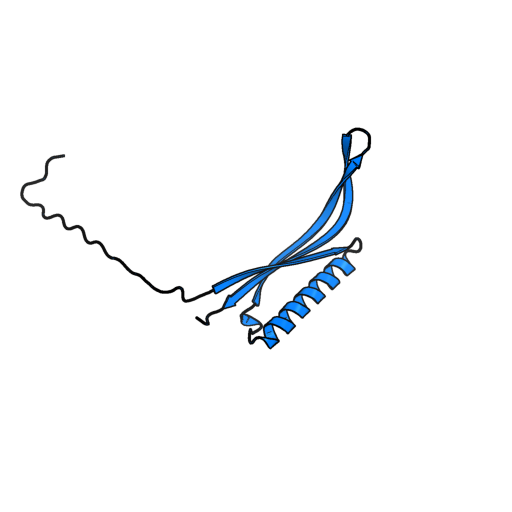PHE A 1 101 ? -10.102 -1.423 11.017 1.00 86.88 101 PHE A CA 1
ATOM 805 C C . PHE A 1 101 ? -10.329 -2.647 11.902 1.00 86.88 101 PHE A C 1
ATOM 807 O O . PHE A 1 101 ? -10.795 -3.679 11.431 1.00 86.88 101 PHE A O 1
ATOM 814 N N . SER A 1 102 ? -10.031 -2.525 13.196 1.00 79.12 102 SER A N 1
ATOM 815 C CA . SER A 1 102 ? -10.403 -3.522 14.199 1.00 79.12 102 SER A CA 1
ATOM 816 C C . SER A 1 102 ? -11.258 -2.874 15.284 1.00 79.12 102 SER A C 1
ATOM 818 O O . SER A 1 102 ? -10.791 -2.007 16.023 1.00 79.12 102 SER A O 1
ATOM 820 N N . LEU A 1 103 ? -12.510 -3.329 15.376 1.00 63.22 103 LEU A N 1
ATOM 821 C CA . LEU A 1 103 ? -13.495 -2.967 16.407 1.00 63.22 103 LEU A CA 1
ATOM 822 C C . LEU A 1 103 ? -13.535 -3.985 17.563 1.00 63.22 103 LEU A C 1
ATOM 824 O O . LEU A 1 103 ? -14.508 -4.056 18.308 1.00 63.22 103 LEU A O 1
ATOM 828 N N . ARG A 1 104 ? -12.494 -4.815 17.695 1.00 59.06 104 ARG A N 1
ATOM 829 C CA . ARG A 1 104 ? -12.380 -5.823 18.754 1.00 59.06 104 ARG A CA 1
ATOM 830 C C . ARG A 1 104 ? -11.298 -5.409 19.750 1.00 59.06 104 ARG A C 1
ATOM 832 O O . ARG A 1 104 ? -10.149 -5.818 19.595 1.00 59.06 104 ARG A O 1
ATOM 839 N N . ILE A 1 105 ? -11.674 -4.609 20.748 1.00 51.56 105 ILE A N 1
ATOM 840 C CA . ILE A 1 105 ? -10.951 -4.452 22.023 1.00 51.56 105 ILE A CA 1
ATOM 841 C C . ILE A 1 105 ? -11.974 -4.348 23.150 1.00 51.56 105 ILE A C 1
ATOM 843 O O . ILE A 1 105 ? -12.960 -3.601 22.964 1.00 51.56 105 ILE A O 1
#

InterPro domains:
  IPR007497 Interleukin-1 receptor-associated kinase 1-binding protein 1/DUF541 [PF04402] (8-100)
  IPR052022 26 kDa periplasmic antigen-related [PTHR34387] (3-100)